Protein AF-A0A7M3MS64-F1 (afdb_monomer_lite)

pLDDT: mean 90.66, std 12.24, range [41.19, 98.62]

Structure (mmCIF, N/CA/C/O backbone):
data_AF-A0A7M3MS64-F1
#
_entry.id   AF-A0A7M3MS64-F1
#
loop_
_atom_site.group_PDB
_atom_site.id
_atom_site.type_symbol
_atom_site.label_atom_id
_atom_site.label_alt_id
_atom_site.label_comp_id
_atom_site.label_asym_id
_atom_site.label_entity_id
_atom_site.label_seq_id
_atom_site.pdbx_PDB_ins_code
_atom_site.Cartn_x
_atom_site.Cartn_y
_atom_site.Cartn_z
_atom_site.occupancy
_atom_site.B_iso_or_equiv
_atom_site.auth_seq_id
_atom_site.auth_comp_id
_atom_site.auth_asym_id
_atom_site.auth_atom_id
_atom_site.pdbx_PDB_model_num
ATOM 1 N N . MET A 1 1 ? 8.567 16.658 -44.319 1.00 48.41 1 MET A N 1
ATOM 2 C CA . MET A 1 1 ? 8.169 15.380 -43.700 1.00 48.41 1 MET A CA 1
ATOM 3 C C . MET A 1 1 ? 9.401 14.798 -43.035 1.00 48.41 1 MET A C 1
ATOM 5 O O . MET A 1 1 ? 10.272 14.329 -43.750 1.00 48.41 1 MET A O 1
ATOM 9 N N . SER A 1 2 ? 9.495 14.917 -41.713 1.00 44.72 2 SER A N 1
ATOM 10 C CA . SER A 1 2 ? 10.429 14.152 -40.881 1.00 44.72 2 SER A CA 1
ATOM 11 C C . SER A 1 2 ? 9.742 13.911 -39.544 1.00 44.72 2 SER A C 1
ATOM 13 O O . SER A 1 2 ? 9.078 14.807 -39.020 1.00 44.72 2 SER A O 1
ATOM 15 N N . ASP A 1 3 ? 9.820 12.667 -39.101 1.00 41.19 3 ASP A N 1
ATOM 16 C CA . ASP A 1 3 ? 8.867 12.007 -38.226 1.00 41.19 3 ASP A CA 1
ATOM 17 C C . ASP A 1 3 ? 8.795 12.596 -36.817 1.00 41.19 3 ASP A C 1
ATOM 19 O O . ASP A 1 3 ? 9.782 12.707 -36.094 1.00 41.19 3 ASP A O 1
ATOM 23 N N . THR A 1 4 ? 7.573 12.936 -36.408 1.00 48.59 4 THR A N 1
ATOM 24 C CA . THR A 1 4 ? 7.206 13.034 -34.995 1.00 48.59 4 THR A CA 1
ATOM 25 C C . THR A 1 4 ? 6.944 11.608 -34.515 1.00 48.59 4 THR A C 1
ATOM 27 O O . THR A 1 4 ? 5.798 11.171 -34.447 1.00 48.59 4 THR A O 1
ATOM 30 N N . GLU A 1 5 ? 8.007 10.845 -34.258 1.00 51.00 5 GLU A N 1
ATOM 31 C CA . GLU A 1 5 ? 7.887 9.574 -33.542 1.00 51.00 5 GLU A CA 1
ATOM 32 C C . GLU A 1 5 ? 7.386 9.877 -32.126 1.00 51.00 5 GLU A C 1
ATOM 34 O O . GLU A 1 5 ? 8.025 10.590 -31.348 1.00 51.00 5 GLU A O 1
ATOM 39 N N . GLY A 1 6 ? 6.176 9.405 -31.825 1.00 48.56 6 GLY A N 1
ATOM 40 C CA . GLY A 1 6 ? 5.519 9.621 -30.545 1.00 48.56 6 GLY A CA 1
ATOM 41 C C . GLY A 1 6 ? 6.401 9.140 -29.399 1.00 48.56 6 GLY A C 1
ATOM 42 O O . GLY A 1 6 ? 6.731 7.959 -29.319 1.00 48.56 6 GLY A O 1
ATOM 43 N N . ARG A 1 7 ? 6.768 10.049 -28.489 1.00 60.00 7 ARG A N 1
ATOM 44 C CA . ARG A 1 7 ? 7.334 9.662 -27.194 1.00 60.00 7 ARG A CA 1
ATOM 45 C C . ARG A 1 7 ? 6.316 8.759 -26.502 1.00 60.00 7 ARG A C 1
ATOM 47 O O . ARG A 1 7 ? 5.281 9.243 -26.049 1.00 60.00 7 ARG A O 1
ATOM 54 N N . GLY A 1 8 ? 6.598 7.458 -26.463 1.00 70.25 8 GLY A N 1
ATOM 55 C CA . GLY A 1 8 ? 5.865 6.525 -25.616 1.00 70.25 8 GLY A CA 1
ATOM 56 C C . GLY A 1 8 ? 5.859 7.028 -24.171 1.00 70.25 8 GLY A C 1
ATOM 57 O O . GLY A 1 8 ? 6.794 7.703 -23.738 1.00 70.25 8 GLY A O 1
ATOM 58 N N . THR A 1 9 ? 4.782 6.743 -23.442 1.00 86.31 9 THR A N 1
ATOM 59 C CA . THR A 1 9 ? 4.645 7.103 -22.027 1.00 86.31 9 THR A CA 1
ATOM 60 C C . THR A 1 9 ? 5.772 6.451 -21.224 1.00 86.31 9 THR A C 1
ATOM 62 O O . THR A 1 9 ? 5.976 5.243 -21.329 1.00 86.31 9 THR A O 1
ATOM 65 N N . THR A 1 10 ? 6.530 7.238 -20.456 1.00 93.69 10 THR A N 1
ATOM 66 C CA . THR A 1 10 ? 7.616 6.698 -19.623 1.00 93.69 10 THR A CA 1
ATOM 67 C C . THR A 1 10 ? 7.059 5.999 -18.382 1.00 93.69 10 THR A C 1
ATOM 69 O O . THR A 1 10 ? 5.922 6.254 -17.986 1.00 93.69 10 THR A O 1
ATOM 72 N N . PHE A 1 11 ? 7.857 5.155 -17.720 1.00 94.06 11 PHE A N 1
ATOM 73 C CA . PHE A 1 11 ? 7.449 4.525 -16.456 1.00 94.06 11 PHE A CA 1
ATOM 74 C C . PHE A 1 11 ? 7.075 5.562 -15.383 1.00 94.06 11 PHE A C 1
ATOM 76 O O . PHE A 1 11 ? 6.088 5.394 -14.673 1.00 94.06 11 PHE A O 1
ATOM 83 N N . ASP A 1 12 ? 7.792 6.687 -15.319 1.00 94.12 12 ASP A N 1
ATOM 84 C CA . ASP A 1 12 ? 7.464 7.782 -14.402 1.00 94.12 12 ASP A CA 1
ATOM 85 C C . ASP A 1 12 ? 6.107 8.425 -14.732 1.00 94.12 12 ASP A C 1
ATOM 87 O O . ASP A 1 12 ? 5.320 8.710 -13.827 1.00 94.12 12 ASP A O 1
ATOM 91 N N . ASP A 1 13 ? 5.810 8.629 -16.021 1.00 95.69 13 ASP A N 1
ATOM 92 C CA . ASP A 1 13 ? 4.515 9.154 -16.467 1.00 95.69 13 ASP A CA 1
ATOM 93 C C . ASP A 1 13 ? 3.381 8.170 -16.138 1.00 95.69 13 ASP A C 1
ATOM 95 O O . ASP A 1 13 ? 2.296 8.583 -15.729 1.00 95.69 13 ASP A O 1
ATOM 99 N N . GLN A 1 14 ? 3.632 6.866 -16.276 1.00 97.25 14 GLN A N 1
ATOM 100 C CA . GLN A 1 14 ? 2.683 5.812 -15.913 1.00 97.25 14 GLN A CA 1
ATOM 101 C C . GLN A 1 14 ? 2.430 5.776 -14.399 1.00 97.25 14 GLN A C 1
ATOM 103 O O . GLN A 1 14 ? 1.279 5.727 -13.965 1.00 97.25 14 GLN A O 1
ATOM 108 N N . LEU A 1 15 ? 3.480 5.878 -13.580 1.00 97.25 15 LEU A N 1
ATOM 109 C CA . LEU A 1 15 ? 3.355 6.000 -12.126 1.00 97.25 15 LEU A CA 1
ATOM 110 C C . LEU A 1 15 ? 2.545 7.242 -11.738 1.00 97.25 15 LEU A C 1
ATOM 112 O O . LEU A 1 15 ? 1.665 7.166 -10.878 1.00 97.25 15 LEU A O 1
ATOM 116 N N . LEU A 1 16 ? 2.790 8.373 -12.404 1.00 96.94 16 LEU A N 1
ATOM 117 C CA . LEU A 1 16 ? 2.028 9.601 -12.197 1.00 96.94 16 LEU A CA 1
ATOM 118 C C . LEU A 1 16 ? 0.536 9.403 -12.499 1.00 96.94 16 LEU A C 1
ATOM 120 O O . LEU A 1 16 ? -0.310 9.878 -11.732 1.00 96.94 16 LEU A O 1
ATOM 124 N N . GLN A 1 17 ? 0.212 8.693 -13.582 1.00 96.75 17 GLN A N 1
ATOM 125 C CA . GLN A 1 17 ? -1.165 8.347 -13.951 1.00 96.75 17 GLN A CA 1
ATOM 126 C C . GLN A 1 17 ? -1.821 7.407 -12.931 1.00 96.75 17 GLN A C 1
ATOM 128 O O . GLN A 1 17 ? -2.994 7.591 -12.613 1.00 96.75 17 GLN A O 1
ATOM 133 N N . LEU A 1 18 ? -1.062 6.472 -12.351 1.00 96.56 18 LEU A N 1
ATOM 134 C CA . LEU A 1 18 ? -1.515 5.596 -11.263 1.00 96.56 18 LEU A CA 1
ATOM 135 C C . LEU A 1 18 ? -1.683 6.339 -9.919 1.00 96.56 18 LEU A C 1
ATOM 137 O O . LEU A 1 18 ? -2.221 5.793 -8.959 1.00 96.56 18 LEU A O 1
ATOM 141 N N . GLY A 1 19 ? -1.248 7.600 -9.848 1.00 97.50 19 GLY A N 1
ATOM 142 C CA . GLY A 1 19 ? -1.408 8.476 -8.687 1.00 97.50 19 GLY A CA 1
ATOM 143 C C . GLY A 1 19 ? -0.160 8.612 -7.819 1.00 97.50 19 GLY A C 1
ATOM 144 O O . GLY A 1 19 ? -0.168 9.404 -6.877 1.00 97.50 19 GLY A O 1
ATOM 145 N N . PHE A 1 20 ? 0.929 7.914 -8.143 1.00 98.12 20 PHE A N 1
ATOM 146 C CA . PHE A 1 20 ? 2.204 8.123 -7.467 1.00 98.12 20 PHE A CA 1
ATOM 147 C C . PHE A 1 20 ? 2.747 9.529 -7.749 1.00 98.12 20 PHE A C 1
ATOM 149 O O . PHE A 1 20 ? 2.522 10.128 -8.805 1.00 98.12 20 PHE A O 1
ATOM 156 N N . ARG A 1 21 ? 3.482 10.081 -6.787 1.00 96.88 21 ARG A N 1
ATOM 157 C CA . ARG A 1 21 ? 4.178 11.368 -6.886 1.00 96.88 21 ARG A CA 1
ATOM 158 C C . ARG A 1 21 ? 5.595 11.213 -6.358 1.00 96.88 21 ARG A C 1
ATOM 160 O O . ARG A 1 21 ? 5.815 10.469 -5.409 1.00 96.88 21 ARG A O 1
ATOM 167 N N . VAL A 1 22 ? 6.552 11.921 -6.955 1.00 94.94 22 VAL A N 1
ATOM 168 C CA . VAL A 1 22 ? 7.937 11.931 -6.465 1.00 94.94 22 VAL A CA 1
ATOM 169 C C . VAL A 1 22 ? 7.967 12.568 -5.076 1.00 94.94 22 VAL A C 1
ATOM 171 O O . VAL A 1 22 ? 7.509 13.695 -4.902 1.00 94.94 22 VAL A O 1
ATOM 174 N N . GLN A 1 23 ? 8.510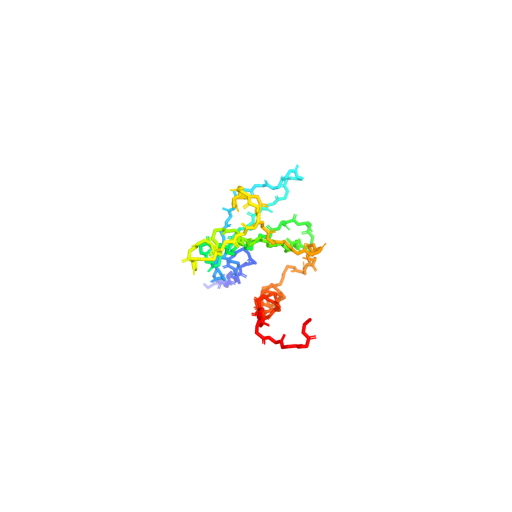 11.846 -4.100 1.00 91.81 23 GLN A N 1
ATOM 175 C CA . GLN A 1 23 ? 8.632 12.291 -2.710 1.00 91.81 23 GLN A CA 1
ATOM 176 C C . GLN A 1 23 ? 10.062 12.741 -2.373 1.00 91.81 23 GLN A C 1
ATOM 178 O O . GLN A 1 23 ? 10.269 13.514 -1.441 1.00 91.81 23 GLN A O 1
ATOM 183 N N . GLY A 1 24 ? 11.055 12.281 -3.138 1.00 87.56 24 GLY A N 1
ATOM 184 C CA . GLY A 1 24 ? 12.456 12.645 -2.955 1.00 87.56 24 GLY A CA 1
ATOM 185 C C . GLY A 1 24 ? 13.391 11.513 -3.356 1.00 87.56 24 GLY A C 1
ATOM 186 O O . GLY A 1 24 ? 13.104 10.754 -4.282 1.00 87.56 24 GLY A O 1
ATOM 187 N N . SER A 1 25 ? 14.499 11.391 -2.631 1.00 83.88 25 SER A N 1
ATOM 188 C CA . SER A 1 25 ? 15.478 10.319 -2.799 1.00 83.88 25 SER A CA 1
ATOM 189 C C . SER A 1 25 ? 15.559 9.469 -1.535 1.00 83.88 25 SER A C 1
ATOM 191 O O . SER A 1 25 ? 15.493 9.968 -0.412 1.00 83.88 25 SER A O 1
ATOM 193 N N . SER A 1 26 ? 15.731 8.165 -1.714 1.00 77.50 26 SER A N 1
ATOM 194 C CA . SER A 1 26 ? 16.101 7.235 -0.654 1.00 77.50 26 SER A CA 1
ATOM 195 C C . SER A 1 26 ? 17.498 7.553 -0.105 1.00 77.50 26 SER A C 1
ATOM 197 O O . SER A 1 26 ? 18.312 8.215 -0.750 1.00 77.50 26 SER A O 1
ATOM 199 N N . ARG A 1 27 ? 17.833 6.993 1.067 1.00 71.75 27 ARG A N 1
ATOM 200 C CA . ARG A 1 27 ? 19.182 7.104 1.664 1.00 71.75 27 ARG A CA 1
ATOM 201 C C . ARG A 1 27 ? 20.302 6.574 0.759 1.00 71.75 27 ARG A C 1
ATOM 203 O O . ARG A 1 27 ? 21.456 6.923 0.968 1.00 71.75 27 ARG A O 1
ATOM 210 N N . ARG A 1 28 ? 19.971 5.720 -0.215 1.00 73.12 28 ARG A N 1
ATOM 211 C CA . ARG A 1 28 ? 20.914 5.157 -1.194 1.00 73.12 28 ARG A CA 1
ATOM 212 C C . ARG A 1 28 ? 20.983 5.973 -2.491 1.00 73.12 28 ARG A C 1
ATOM 214 O O . ARG A 1 28 ? 21.642 5.550 -3.428 1.00 73.12 28 ARG A O 1
ATOM 221 N N . GLY A 1 29 ? 20.302 7.118 -2.560 1.00 75.06 29 GLY A N 1
ATOM 222 C CA . GLY A 1 29 ? 20.305 8.021 -3.714 1.00 75.06 29 GLY A CA 1
ATOM 223 C C . GLY A 1 29 ? 19.242 7.718 -4.776 1.00 75.06 29 GLY A C 1
ATOM 224 O O . GLY A 1 29 ? 18.900 8.618 -5.537 1.00 75.06 29 GLY A O 1
ATOM 225 N N . GLY A 1 30 ? 18.664 6.510 -4.794 1.00 86.00 30 GLY A N 1
ATOM 226 C CA . GLY A 1 30 ? 17.568 6.157 -5.708 1.00 86.00 30 GLY A CA 1
ATOM 227 C C . GLY A 1 30 ? 16.308 6.987 -5.450 1.00 86.00 30 GLY A C 1
ATOM 228 O O . GLY A 1 30 ? 16.045 7.350 -4.301 1.00 86.00 30 GLY A O 1
ATOM 229 N N . ARG A 1 31 ? 15.536 7.295 -6.495 1.00 92.31 31 ARG A N 1
ATOM 230 C CA . ARG A 1 31 ? 14.283 8.061 -6.393 1.00 92.31 31 ARG A CA 1
ATOM 231 C C . ARG A 1 31 ? 13.246 7.344 -5.530 1.00 92.31 31 ARG A C 1
ATOM 233 O O . ARG A 1 31 ? 13.285 6.132 -5.338 1.00 92.31 31 ARG A O 1
ATOM 240 N N . MET A 1 32 ? 12.334 8.119 -4.966 1.00 95.69 32 MET A N 1
ATOM 241 C CA . MET A 1 32 ? 11.228 7.614 -4.168 1.00 95.69 32 MET A CA 1
ATOM 242 C C . MET A 1 32 ? 9.927 8.224 -4.665 1.00 95.69 32 MET A C 1
ATOM 244 O O . MET A 1 32 ? 9.836 9.444 -4.833 1.00 95.69 32 MET A O 1
ATOM 248 N N . TRP A 1 33 ? 8.921 7.379 -4.850 1.00 97.56 33 TRP A N 1
ATOM 249 C CA . TRP A 1 33 ? 7.564 7.797 -5.168 1.00 97.56 33 TRP A CA 1
ATOM 250 C C . TRP A 1 33 ? 6.617 7.350 -4.069 1.00 97.56 33 TRP A C 1
ATOM 252 O O . TRP A 1 33 ? 6.758 6.247 -3.553 1.00 97.56 33 TRP A O 1
ATOM 262 N N . ALA A 1 34 ? 5.622 8.171 -3.757 1.00 98.00 34 ALA A N 1
ATOM 263 C CA . ALA A 1 34 ? 4.560 7.820 -2.829 1.00 98.00 34 ALA A CA 1
ATOM 264 C C . ALA A 1 34 ? 3.188 7.944 -3.478 1.00 98.00 34 ALA A C 1
ATOM 266 O O . ALA A 1 34 ? 2.936 8.852 -4.272 1.00 98.00 34 ALA A O 1
ATOM 267 N N . LEU A 1 35 ? 2.304 7.033 -3.094 1.00 98.44 35 LEU A N 1
ATOM 268 C CA . LEU A 1 35 ? 0.881 7.053 -3.380 1.00 98.44 35 LEU A CA 1
ATOM 269 C C . LEU A 1 35 ? 0.143 7.040 -2.033 1.00 98.44 35 LEU A C 1
ATOM 271 O O . LEU A 1 35 ? 0.004 5.972 -1.429 1.00 98.44 35 LEU A O 1
ATOM 275 N N . PRO A 1 36 ? -0.325 8.199 -1.539 1.00 97.69 36 PRO A N 1
ATOM 276 C CA . PRO A 1 36 ? -1.242 8.248 -0.406 1.00 97.69 36 PRO A CA 1
ATOM 277 C C . PRO A 1 36 ? -2.609 7.740 -0.882 1.00 97.69 36 PRO A C 1
ATOM 279 O O . PRO A 1 36 ? -3.435 8.503 -1.381 1.00 97.69 36 PRO A O 1
ATOM 282 N N . PHE A 1 37 ? -2.822 6.425 -0.806 1.00 98.12 37 PHE A N 1
ATOM 283 C CA . PHE A 1 37 ? -4.008 5.762 -1.350 1.00 98.12 37 PHE A CA 1
ATOM 284 C C . PHE A 1 37 ? -5.288 6.224 -0.645 1.00 98.12 37 PHE A C 1
ATOM 286 O O . PHE A 1 37 ? -6.335 6.387 -1.268 1.00 98.12 37 PHE A O 1
ATOM 293 N N . ASN A 1 38 ? -5.201 6.460 0.663 1.00 96.75 38 ASN A N 1
ATOM 294 C CA . ASN A 1 38 ? -6.196 7.183 1.446 1.00 96.75 38 ASN A CA 1
ATOM 295 C C . ASN A 1 38 ? -5.508 7.844 2.655 1.00 96.75 38 ASN A C 1
ATOM 297 O O . ASN A 1 38 ? -4.285 7.824 2.760 1.00 96.75 38 ASN A O 1
ATOM 301 N N . ARG A 1 39 ? -6.287 8.423 3.579 1.00 96.38 39 ARG A N 1
ATOM 302 C CA . ARG A 1 39 ? -5.759 9.104 4.777 1.00 96.38 39 ARG A CA 1
ATOM 303 C C . ARG A 1 39 ? -4.913 8.219 5.709 1.00 96.38 39 ARG A C 1
ATOM 305 O O . ARG A 1 39 ? -4.201 8.766 6.535 1.00 96.38 39 ARG A O 1
ATOM 312 N N . PHE A 1 40 ? -5.004 6.893 5.593 1.00 97.12 40 PHE A N 1
ATOM 313 C CA . PHE A 1 40 ? -4.318 5.934 6.464 1.00 97.12 40 PHE A CA 1
ATOM 314 C C . PHE A 1 40 ? -3.305 5.056 5.734 1.00 97.12 40 PHE A C 1
ATOM 316 O O . PHE A 1 40 ? -2.314 4.669 6.339 1.00 97.12 40 PHE A O 1
ATOM 323 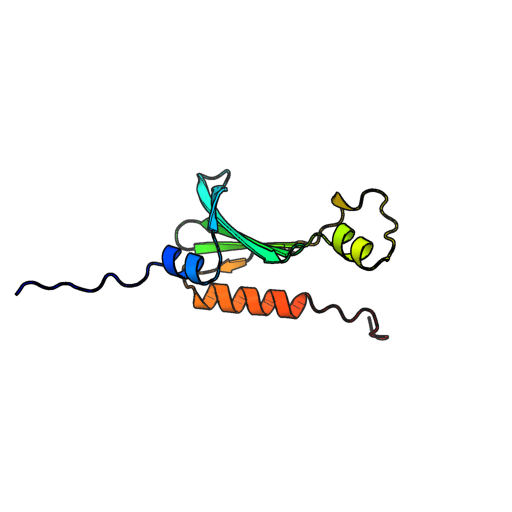N N . LEU A 1 41 ? -3.558 4.718 4.465 1.00 98.38 41 LEU A N 1
ATOM 324 C CA . LEU A 1 41 ? -2.733 3.819 3.660 1.00 98.38 41 LEU A CA 1
ATOM 325 C C . LEU A 1 41 ? -1.846 4.610 2.702 1.00 98.38 41 LEU A C 1
ATOM 327 O O . LEU A 1 41 ? -2.354 5.294 1.810 1.00 98.38 41 LEU A O 1
ATOM 331 N N . THR A 1 42 ? -0.535 4.427 2.819 1.00 98.50 42 THR A N 1
ATOM 332 C CA . THR A 1 42 ? 0.445 4.966 1.872 1.00 98.50 42 THR A CA 1
ATOM 333 C C . THR A 1 42 ? 1.246 3.833 1.252 1.00 98.50 42 THR A C 1
ATOM 335 O O . THR A 1 42 ? 1.776 2.986 1.963 1.00 98.50 42 THR A O 1
ATOM 338 N N . PHE A 1 43 ? 1.368 3.835 -0.073 1.00 98.62 43 PHE A N 1
ATOM 339 C CA . PHE A 1 43 ? 2.332 3.007 -0.795 1.00 98.62 43 PHE A CA 1
ATOM 340 C C . PHE A 1 43 ? 3.568 3.826 -1.133 1.00 98.62 43 PHE A C 1
ATOM 342 O O . PHE A 1 43 ? 3.460 5.005 -1.475 1.00 98.62 43 PHE A O 1
ATOM 349 N N . VAL A 1 44 ? 4.732 3.187 -1.093 1.00 97.88 44 VAL A N 1
ATOM 350 C CA . VAL A 1 44 ? 6.009 3.802 -1.453 1.00 97.88 44 VAL A CA 1
ATOM 351 C C . VAL A 1 44 ? 6.748 2.894 -2.425 1.00 97.88 44 VAL A C 1
ATOM 353 O O . VAL A 1 44 ? 6.844 1.688 -2.209 1.00 97.88 44 VAL A O 1
ATOM 356 N N . LEU A 1 45 ? 7.277 3.480 -3.493 1.00 97.50 45 LEU A N 1
ATOM 357 C CA . LEU A 1 45 ? 8.215 2.840 -4.404 1.00 97.50 45 LEU A CA 1
ATOM 358 C C . LEU A 1 45 ? 9.600 3.437 -4.189 1.00 97.50 45 LEU A C 1
ATOM 360 O O . LEU A 1 45 ? 9.767 4.658 -4.215 1.00 97.50 45 LEU A O 1
ATOM 364 N N . HIS A 1 46 ? 10.595 2.574 -4.028 1.00 95.81 46 HIS A N 1
ATOM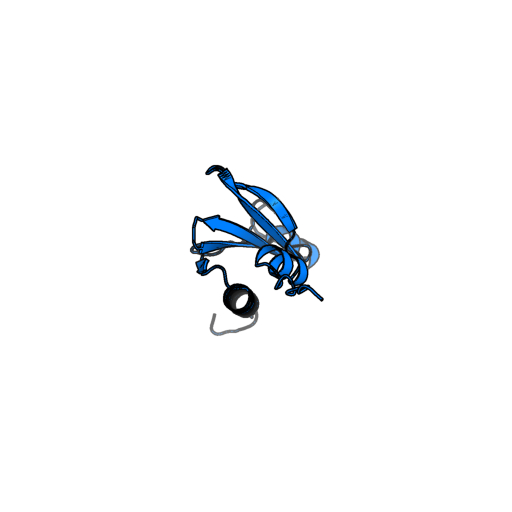 365 C CA . HIS A 1 46 ? 12.001 2.949 -4.035 1.00 95.81 46 HIS A CA 1
ATOM 366 C C . HIS A 1 46 ? 12.649 2.469 -5.324 1.00 95.81 46 HIS A C 1
ATOM 368 O O . HIS A 1 46 ? 12.569 1.289 -5.661 1.00 95.81 46 HIS A O 1
ATOM 374 N N . ASP A 1 47 ? 13.314 3.384 -6.012 1.00 94.12 47 ASP A N 1
ATOM 375 C CA . ASP A 1 47 ? 14.156 3.089 -7.161 1.00 94.12 47 ASP A CA 1
ATOM 376 C C . ASP A 1 47 ? 15.319 2.180 -6.747 1.00 94.12 47 ASP A C 1
ATOM 378 O O . ASP A 1 47 ? 16.004 2.444 -5.748 1.00 94.12 47 ASP A O 1
ATOM 382 N N . TYR A 1 48 ? 15.519 1.102 -7.499 1.00 90.56 48 TYR A N 1
ATOM 383 C CA . TYR A 1 48 ? 16.565 0.119 -7.265 1.00 90.56 48 TYR A CA 1
ATOM 384 C C . TYR A 1 48 ? 17.067 -0.451 -8.597 1.00 90.56 48 TYR A C 1
ATOM 386 O O . TYR A 1 48 ? 16.722 -1.571 -8.990 1.00 90.56 48 TYR A O 1
ATOM 394 N N . ASP A 1 49 ? 17.920 0.324 -9.264 1.00 88.12 49 ASP A N 1
ATOM 395 C CA . ASP A 1 49 ? 18.535 0.008 -10.554 1.00 88.12 49 ASP A CA 1
ATOM 396 C C . ASP A 1 49 ? 17.482 -0.380 -11.613 1.00 88.12 49 ASP A C 1
ATOM 398 O O . ASP A 1 49 ? 16.705 0.452 -12.067 1.00 88.12 49 ASP A O 1
ATOM 402 N N . GLU A 1 50 ? 17.423 -1.652 -12.003 1.00 92.12 50 GLU A N 1
ATOM 403 C CA . GLU A 1 50 ? 16.493 -2.175 -13.017 1.00 92.12 50 GLU A CA 1
ATOM 404 C C . GLU A 1 50 ? 15.127 -2.586 -12.436 1.00 92.12 50 GLU A C 1
ATOM 406 O O . GLU A 1 50 ? 14.332 -3.269 -13.085 1.00 92.12 50 GLU A O 1
ATOM 411 N N . THR A 1 51 ? 14.856 -2.227 -11.183 1.00 95.88 51 THR A N 1
ATOM 412 C CA . THR A 1 51 ? 13.645 -2.615 -10.452 1.00 95.88 51 THR A CA 1
ATOM 413 C C . THR A 1 51 ? 13.173 -1.505 -9.530 1.00 95.88 51 THR A C 1
ATOM 415 O O . THR A 1 51 ? 13.908 -0.569 -9.227 1.00 95.88 51 THR A O 1
ATOM 418 N N . VAL A 1 52 ? 11.964 -1.665 -9.005 1.00 96.25 52 VAL A N 1
ATOM 419 C CA . VAL A 1 52 ? 11.480 -0.890 -7.865 1.00 96.25 52 VAL A CA 1
ATOM 420 C C . VAL A 1 52 ? 11.161 -1.805 -6.693 1.00 96.25 52 VAL A C 1
ATOM 422 O O . VAL A 1 52 ? 10.721 -2.940 -6.869 1.00 96.25 52 VAL A O 1
ATOM 425 N N . MET A 1 53 ? 11.380 -1.307 -5.482 1.00 97.12 53 MET A N 1
ATOM 426 C CA . MET A 1 53 ? 10.922 -1.947 -4.252 1.00 97.12 53 MET A CA 1
ATOM 427 C C . MET A 1 53 ? 9.630 -1.272 -3.802 1.00 97.12 53 MET A C 1
ATOM 429 O O . MET A 1 53 ? 9.643 -0.080 -3.497 1.00 97.12 53 MET A O 1
ATOM 433 N N . LEU A 1 54 ? 8.533 -2.022 -3.758 1.00 97.94 54 LEU A N 1
ATOM 434 C CA . LEU A 1 54 ? 7.254 -1.571 -3.229 1.00 97.94 54 LEU A CA 1
ATOM 435 C C . LEU A 1 54 ? 7.143 -1.898 -1.741 1.00 97.94 54 LEU A C 1
ATOM 437 O O . LEU A 1 54 ? 7.278 -3.051 -1.332 1.00 97.94 54 LEU A O 1
ATOM 441 N N . SER A 1 55 ? 6.838 -0.871 -0.958 1.00 97.69 55 SER A N 1
ATOM 442 C CA . SER A 1 55 ? 6.479 -0.953 0.453 1.00 97.69 55 SER A CA 1
ATOM 443 C C . SER A 1 55 ? 5.138 -0.257 0.696 1.00 97.69 55 SER A C 1
ATOM 445 O O . SER A 1 55 ? 4.601 0.423 -0.186 1.00 97.69 55 SER A O 1
ATOM 447 N N . TRP A 1 56 ? 4.582 -0.419 1.893 1.00 98.31 56 TRP A N 1
ATOM 448 C CA . TRP A 1 56 ? 3.387 0.299 2.323 1.00 98.31 56 TRP A CA 1
ATOM 449 C C . TRP A 1 56 ? 3.350 0.474 3.838 1.00 98.31 56 TRP A C 1
ATOM 451 O O . TRP A 1 56 ? 3.962 -0.289 4.579 1.00 98.31 56 TRP A O 1
ATOM 461 N N . SER A 1 57 ? 2.603 1.469 4.297 1.00 98.06 57 SER A N 1
ATOM 462 C CA . SER A 1 57 ? 2.264 1.629 5.707 1.00 98.06 57 SER A CA 1
ATOM 463 C C . SER A 1 57 ? 0.785 1.944 5.873 1.00 98.06 57 SER A C 1
ATOM 465 O O . SER A 1 57 ? 0.174 2.586 5.014 1.00 98.06 57 SER A O 1
ATOM 467 N N . PHE A 1 58 ? 0.198 1.462 6.966 1.00 97.94 58 PHE A N 1
ATOM 468 C CA . PHE A 1 58 ? -1.171 1.776 7.356 1.00 97.94 58 PHE A CA 1
ATOM 469 C C . PHE A 1 58 ? -1.207 2.288 8.795 1.00 97.94 58 PHE A C 1
ATOM 471 O O . PHE A 1 58 ? -0.859 1.542 9.712 1.00 97.94 58 PHE A O 1
ATOM 478 N N . ALA A 1 59 ? -1.679 3.518 8.996 1.00 96.94 59 ALA A N 1
ATOM 479 C CA . ALA A 1 59 ? -1.895 4.125 10.312 1.00 96.94 59 ALA A CA 1
ATOM 480 C C . ALA A 1 59 ? -3.081 3.465 11.044 1.00 96.94 59 ALA A C 1
ATOM 482 O O . ALA A 1 59 ? -4.200 3.981 11.077 1.00 96.94 59 ALA A O 1
ATOM 483 N N . LEU A 1 60 ? -2.844 2.275 11.604 1.00 95.38 60 LEU A N 1
ATOM 484 C CA . LEU A 1 60 ? -3.870 1.445 12.232 1.00 95.38 60 LEU A CA 1
ATOM 485 C C . LEU A 1 60 ? -4.447 2.099 13.484 1.00 95.38 60 LEU A C 1
ATOM 487 O O . LEU A 1 60 ? -5.664 2.103 13.639 1.00 95.38 60 LEU A O 1
ATOM 491 N N . GLY A 1 61 ? -3.606 2.666 14.348 1.00 94.81 61 GLY A N 1
ATOM 492 C CA . GLY A 1 61 ? -4.064 3.333 15.566 1.00 94.81 61 GLY A CA 1
ATOM 493 C C . GLY A 1 61 ? -5.067 4.444 15.264 1.00 94.81 61 GLY A C 1
ATOM 494 O O . GLY A 1 61 ? -6.183 4.419 15.781 1.00 94.81 61 GLY A O 1
ATOM 495 N N . GLU A 1 62 ? -4.715 5.349 14.349 1.00 94.31 62 GLU A N 1
ATOM 496 C CA . GLU A 1 62 ? -5.597 6.446 13.932 1.00 94.31 62 GLU A CA 1
ATOM 497 C C . GLU A 1 62 ? -6.896 5.944 13.281 1.00 94.31 62 GLU A C 1
ATOM 499 O O . GLU A 1 62 ? -7.973 6.496 13.514 1.00 94.31 62 GLU A O 1
ATOM 504 N N . TYR A 1 63 ? -6.822 4.875 12.483 1.00 94.69 63 TYR A N 1
ATOM 505 C CA . TYR A 1 63 ? -8.000 4.267 11.862 1.00 94.69 63 TYR A CA 1
ATOM 506 C C . TYR A 1 63 ? -8.961 3.646 12.884 1.00 94.69 63 TYR A C 1
ATOM 508 O O . TYR A 1 63 ? -10.181 3.764 12.743 1.00 94.69 63 TYR A O 1
ATOM 516 N N . LEU A 1 64 ? -8.430 2.976 13.912 1.00 93.44 64 LEU A N 1
ATOM 517 C CA . LEU A 1 64 ? -9.237 2.407 14.994 1.00 93.44 64 LEU A CA 1
ATOM 518 C C . LEU A 1 64 ? -9.868 3.513 15.844 1.00 93.44 64 LEU A C 1
ATOM 520 O O . LEU A 1 64 ? -11.051 3.420 16.176 1.00 93.44 64 LEU A O 1
ATOM 524 N N . GLU A 1 65 ? -9.114 4.572 16.142 1.00 92.69 65 GLU A N 1
ATOM 525 C CA . GLU A 1 65 ? -9.612 5.725 16.891 1.00 92.69 65 GLU A CA 1
ATOM 526 C C . GLU A 1 65 ? -10.751 6.438 16.149 1.00 92.69 65 GLU A C 1
ATOM 528 O O . GLU A 1 65 ? -11.793 6.703 16.749 1.00 92.69 65 GLU A O 1
ATOM 533 N N . GLU A 1 66 ? -10.629 6.660 14.833 1.00 93.44 66 GLU A N 1
ATOM 534 C CA . GLU A 1 66 ? -11.712 7.251 14.028 1.00 93.44 66 GLU A CA 1
ATOM 535 C C . GLU A 1 66 ? -12.990 6.395 14.058 1.00 93.44 66 GLU A C 1
ATOM 537 O O . GLU A 1 66 ? -14.105 6.917 14.015 1.00 93.44 66 GLU A O 1
ATOM 542 N N . ARG A 1 67 ? -12.850 5.072 14.187 1.00 92.81 67 ARG A N 1
ATOM 543 C CA . ARG A 1 67 ? -13.981 4.143 14.334 1.00 92.81 67 ARG A CA 1
ATOM 544 C C . ARG A 1 67 ? -14.552 4.083 15.755 1.00 92.81 67 ARG A C 1
ATOM 546 O O . ARG A 1 67 ? -15.506 3.342 15.990 1.00 92.81 67 ARG A O 1
ATOM 553 N N . GLY A 1 68 ? -13.993 4.840 16.700 1.00 94.12 68 GLY A N 1
ATOM 554 C CA . GLY A 1 68 ? -14.381 4.833 18.110 1.00 94.12 68 GLY A CA 1
ATOM 555 C C . GLY A 1 68 ? -13.913 3.591 18.871 1.00 94.12 68 GLY A C 1
ATOM 556 O O . GLY A 1 68 ? -14.442 3.289 19.943 1.00 94.12 68 GLY A O 1
ATOM 557 N N . TRP A 1 69 ? -12.957 2.839 18.323 1.00 92.94 69 TRP A N 1
ATOM 558 C CA . TRP A 1 69 ? -12.384 1.663 18.969 1.00 92.94 69 TRP A CA 1
ATOM 559 C C . TRP A 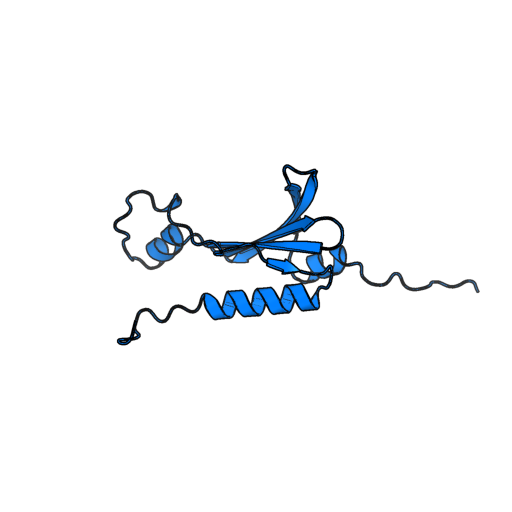1 69 ? -11.169 2.065 19.802 1.00 92.94 69 TRP A C 1
ATOM 561 O O . TRP A 1 69 ? -10.519 3.075 19.545 1.00 92.94 69 TRP A O 1
ATOM 571 N N . ARG A 1 70 ? -10.863 1.273 20.832 1.00 88.94 70 ARG A N 1
ATOM 572 C CA . ARG A 1 70 ? -9.726 1.528 21.722 1.00 88.94 70 ARG A CA 1
ATOM 573 C C . ARG A 1 70 ? -8.656 0.466 21.528 1.00 88.94 70 ARG A C 1
ATOM 575 O O . ARG A 1 70 ? -8.955 -0.724 21.599 1.00 88.94 70 ARG A O 1
ATOM 582 N N . SER A 1 71 ? -7.414 0.899 21.348 1.00 88.12 71 SER A N 1
ATOM 583 C CA . SER A 1 71 ? -6.229 0.056 21.495 1.00 88.12 71 SER A CA 1
ATOM 584 C C . SER A 1 71 ? -5.778 0.019 22.956 1.00 88.12 71 SER A C 1
ATOM 586 O O . SER A 1 71 ? -5.997 0.961 23.715 1.00 88.12 71 SER A O 1
ATOM 588 N N . SER A 1 72 ? -5.098 -1.056 23.359 1.00 86.81 72 SER A N 1
ATOM 589 C CA . SER A 1 72 ? -4.382 -1.102 24.645 1.00 86.81 72 SER A CA 1
ATOM 590 C C . SER A 1 72 ? -3.094 -0.271 24.639 1.00 86.81 72 SER A C 1
ATOM 592 O O . SER A 1 72 ? -2.493 -0.057 25.688 1.00 86.81 72 SER A O 1
ATOM 594 N N . VAL A 1 73 ? -2.646 0.159 23.457 1.00 85.31 73 VAL A N 1
ATOM 595 C CA . VAL A 1 73 ? -1.510 1.062 23.271 1.00 85.31 73 VAL A CA 1
ATOM 596 C C . VAL A 1 73 ? -1.993 2.497 23.472 1.00 85.31 73 VAL A C 1
ATOM 598 O O . VAL A 1 73 ? -2.977 2.897 22.852 1.00 85.31 73 VAL A O 1
ATOM 601 N N . THR A 1 74 ? -1.312 3.241 24.345 1.00 81.50 74 THR A N 1
ATOM 602 C CA . THR A 1 74 ? -1.679 4.617 24.722 1.00 81.50 74 THR A CA 1
ATOM 603 C C . THR A 1 74 ? -1.349 5.639 23.637 1.00 81.50 74 THR A C 1
ATOM 605 O O . THR A 1 74 ? -2.082 6.607 23.470 1.00 81.50 74 THR A O 1
ATOM 608 N N . ASP A 1 75 ? -0.243 5.438 22.919 1.00 85.44 75 ASP A N 1
ATOM 609 C CA . ASP A 1 75 ? 0.142 6.274 21.786 1.00 85.44 75 ASP A CA 1
ATOM 610 C C . ASP A 1 75 ? -0.324 5.598 20.490 1.00 85.44 75 ASP A C 1
ATOM 612 O O . ASP A 1 75 ? 0.198 4.561 20.088 1.00 85.44 75 ASP A O 1
ATOM 616 N N . VAL A 1 76 ? -1.355 6.147 19.855 1.00 80.75 76 VAL A N 1
ATOM 617 C CA . VAL A 1 76 ? -1.919 5.583 18.619 1.00 80.75 76 VAL A CA 1
ATOM 618 C C . VAL A 1 76 ? -0.999 5.782 17.413 1.00 80.75 76 VAL A C 1
ATOM 620 O O . VAL A 1 76 ? -1.074 4.999 16.467 1.00 80.75 76 VAL A O 1
ATOM 623 N N . SER A 1 77 ? -0.098 6.773 17.459 1.00 81.88 77 SER A N 1
ATOM 624 C CA . SER A 1 77 ? 0.798 7.104 16.343 1.00 81.88 77 SER A CA 1
ATOM 625 C C . SER A 1 77 ? 1.867 6.038 16.102 1.00 81.88 77 SER A C 1
ATOM 627 O O . SER A 1 77 ? 2.402 5.933 15.006 1.00 81.88 77 SER A O 1
ATOM 629 N N . ILE A 1 78 ? 2.152 5.200 17.103 1.00 85.94 78 ILE A N 1
ATOM 630 C CA . ILE A 1 78 ? 3.117 4.099 16.980 1.00 85.94 78 ILE A CA 1
ATOM 631 C C . ILE A 1 78 ? 2.482 2.795 16.480 1.00 85.94 78 ILE A C 1
ATOM 633 O O . ILE A 1 78 ? 3.186 1.806 16.271 1.00 85.94 78 ILE A O 1
ATOM 637 N N . MET A 1 79 ? 1.154 2.755 16.324 1.00 94.06 79 MET A N 1
ATOM 638 C CA . MET A 1 79 ? 0.434 1.563 15.887 1.00 94.06 79 MET A CA 1
ATOM 639 C C . MET A 1 79 ? 0.227 1.602 14.373 1.00 94.06 79 MET A C 1
ATOM 641 O O . MET A 1 79 ? -0.817 2.024 13.877 1.00 94.06 79 MET A O 1
ATOM 645 N N . GLU A 1 80 ? 1.224 1.113 13.642 1.00 95.12 80 GLU A N 1
ATOM 646 C CA . GLU A 1 80 ? 1.196 1.011 12.184 1.00 95.12 80 GLU A CA 1
ATOM 647 C C . GLU A 1 80 ? 1.300 -0.446 11.713 1.00 95.12 80 GLU A C 1
ATOM 649 O O . GLU A 1 80 ? 1.920 -1.294 12.361 1.00 95.12 80 GLU A O 1
ATOM 654 N N . LEU A 1 81 ? 0.691 -0.742 10.565 1.00 96.06 81 LEU A N 1
ATOM 655 C CA . LEU A 1 81 ? 0.938 -1.977 9.824 1.00 96.06 81 LEU A CA 1
ATOM 656 C C . LEU A 1 81 ? 1.911 -1.702 8.681 1.00 96.06 81 LEU A C 1
ATOM 658 O O . LEU A 1 81 ? 1.821 -0.666 8.026 1.00 96.06 81 LEU A O 1
ATOM 662 N N . TYR A 1 82 ? 2.768 -2.679 8.405 1.00 96.62 82 TYR A N 1
ATOM 663 C CA . TYR A 1 82 ? 3.745 -2.667 7.317 1.00 96.62 82 TYR A CA 1
ATOM 664 C C . TYR A 1 82 ? 3.782 -4.046 6.645 1.00 96.62 82 TYR A C 1
ATOM 666 O O . TYR A 1 82 ? 3.391 -5.042 7.273 1.00 96.62 82 TYR A O 1
ATOM 674 N N . PRO A 1 83 ? 4.279 -4.162 5.399 1.00 96.31 83 PRO A N 1
ATOM 675 C CA . PRO A 1 83 ? 4.533 -5.462 4.808 1.00 96.31 83 PRO A CA 1
ATOM 676 C C . PRO A 1 83 ? 5.574 -6.226 5.626 1.00 96.31 83 PRO A C 1
ATOM 678 O O . PRO A 1 83 ? 6.517 -5.659 6.174 1.00 96.31 83 PRO A O 1
ATOM 681 N N . ARG A 1 84 ? 5.457 -7.557 5.639 1.00 94.50 84 ARG A N 1
ATOM 682 C CA . ARG A 1 84 ? 6.494 -8.424 6.218 1.00 94.50 84 ARG A CA 1
ATOM 683 C C . ARG A 1 84 ? 7.842 -8.269 5.500 1.00 94.50 84 ARG A C 1
ATOM 685 O O . ARG A 1 84 ? 8.889 -8.423 6.123 1.00 94.50 84 ARG A O 1
ATOM 692 N N . ALA A 1 85 ? 7.802 -8.032 4.193 1.00 95.25 85 ALA A N 1
ATOM 693 C CA . ALA A 1 85 ? 8.955 -7.731 3.362 1.00 95.25 85 ALA A CA 1
ATOM 694 C C . ALA A 1 85 ? 8.511 -6.856 2.188 1.00 95.25 85 ALA A C 1
ATOM 696 O O . ALA A 1 85 ? 7.442 -7.093 1.620 1.00 95.25 85 ALA A O 1
ATOM 697 N N . ASP A 1 86 ? 9.348 -5.893 1.813 1.00 96.31 86 ASP A N 1
ATOM 698 C CA . ASP A 1 86 ? 9.144 -5.107 0.599 1.00 96.31 86 ASP A CA 1
ATOM 699 C C . ASP A 1 86 ? 9.210 -6.010 -0.639 1.00 96.31 86 ASP A C 1
ATOM 701 O O . ASP A 1 86 ? 9.964 -6.988 -0.690 1.00 96.31 86 ASP A O 1
ATOM 705 N N . VAL A 1 87 ? 8.435 -5.665 -1.662 1.00 97.81 87 VAL A N 1
ATOM 706 C CA . VAL A 1 87 ? 8.302 -6.472 -2.875 1.00 97.81 87 VAL A CA 1
ATOM 707 C C . VAL A 1 87 ? 9.133 -5.859 -3.992 1.00 97.81 87 VAL A C 1
ATOM 709 O O . VAL A 1 87 ? 8.907 -4.720 -4.387 1.00 97.81 87 VAL A O 1
ATOM 712 N N . ARG A 1 88 ? 10.087 -6.621 -4.531 1.00 97.56 88 ARG A N 1
ATOM 713 C CA . ARG A 1 88 ? 10.852 -6.226 -5.720 1.00 97.56 88 ARG A CA 1
ATOM 714 C C . ARG A 1 88 ? 10.018 -6.474 -6.974 1.00 97.56 88 ARG A C 1
ATOM 716 O O . ARG A 1 88 ? 9.597 -7.605 -7.206 1.00 97.56 88 ARG A O 1
ATOM 723 N N . LEU A 1 89 ? 9.829 -5.445 -7.789 1.00 98.12 89 LEU A N 1
ATOM 724 C CA . LEU A 1 89 ? 9.058 -5.487 -9.029 1.00 98.12 89 LEU A CA 1
ATOM 725 C C . LEU A 1 89 ? 9.909 -4.992 -10.208 1.00 98.12 89 LEU A C 1
ATOM 727 O O . LEU A 1 89 ? 10.771 -4.129 -10.015 1.00 98.12 89 LEU A O 1
ATOM 731 N N . PRO A 1 90 ? 9.683 -5.502 -11.431 1.00 97.50 90 PRO A N 1
ATOM 732 C CA . PRO A 1 90 ? 10.254 -4.896 -12.630 1.00 97.50 90 PRO A CA 1
ATOM 733 C C . PRO A 1 90 ? 9.739 -3.459 -12.819 1.00 97.50 90 PRO A C 1
ATOM 735 O O . PRO A 1 90 ? 8.720 -3.076 -12.240 1.00 97.50 90 PRO A O 1
ATOM 738 N N . LEU A 1 91 ? 10.424 -2.673 -13.656 1.00 96.38 91 LEU A N 1
ATOM 739 C CA . LEU A 1 91 ? 9.962 -1.352 -14.110 1.00 96.38 91 LEU A CA 1
ATOM 740 C C . LEU A 1 91 ? 8.791 -1.490 -15.104 1.00 96.38 91 LEU A C 1
ATOM 742 O O . LEU A 1 91 ? 8.898 -1.144 -16.277 1.00 96.38 91 LEU A O 1
ATOM 746 N N . ASP A 1 92 ? 7.691 -2.060 -14.623 1.00 97.06 92 ASP A N 1
ATOM 747 C CA . ASP A 1 92 ? 6.477 -2.379 -15.367 1.00 97.06 92 ASP A CA 1
ATOM 748 C C . ASP A 1 92 ? 5.261 -1.936 -14.548 1.00 97.06 92 ASP A C 1
ATOM 750 O O . ASP A 1 92 ? 5.065 -2.363 -13.4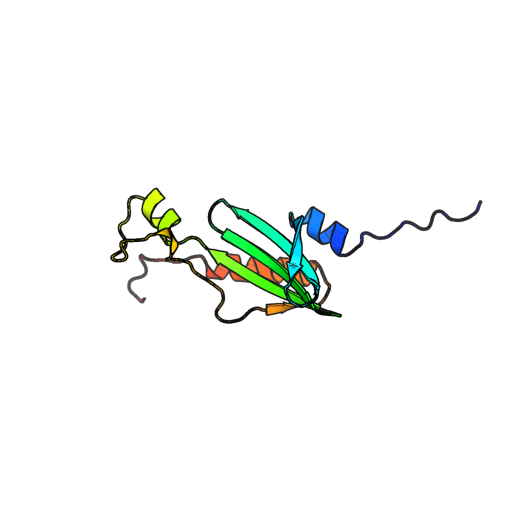05 1.00 97.06 92 ASP A O 1
ATOM 754 N N . ILE A 1 93 ? 4.444 -1.057 -15.128 1.00 97.62 93 ILE A N 1
ATOM 755 C CA . ILE A 1 93 ? 3.285 -0.492 -14.439 1.00 97.62 93 ILE A CA 1
ATOM 756 C C . ILE A 1 93 ? 2.218 -1.546 -14.131 1.00 97.62 93 ILE A C 1
ATOM 758 O O . ILE A 1 93 ? 1.563 -1.452 -13.093 1.00 97.62 93 ILE A O 1
ATOM 762 N N . GLU A 1 94 ? 2.074 -2.576 -14.966 1.00 98.19 94 GLU A N 1
ATOM 763 C CA . GLU A 1 94 ? 1.096 -3.642 -14.738 1.00 98.19 94 GLU A CA 1
ATOM 764 C C . GLU A 1 94 ? 1.509 -4.506 -13.542 1.00 98.19 94 GLU A C 1
ATOM 766 O O . GLU A 1 94 ? 0.674 -4.877 -12.715 1.00 98.19 94 GLU A O 1
ATOM 771 N N . ALA A 1 95 ? 2.814 -4.751 -13.376 1.00 98.38 95 ALA A N 1
ATOM 772 C CA . ALA A 1 95 ? 3.347 -5.426 -12.196 1.00 98.38 95 ALA A CA 1
ATOM 773 C C . ALA A 1 95 ? 3.097 -4.609 -10.914 1.00 98.38 95 ALA A C 1
ATOM 775 O O . ALA A 1 95 ? 2.686 -5.173 -9.897 1.00 98.38 95 ALA A O 1
ATOM 776 N N . VAL A 1 96 ? 3.279 -3.282 -10.967 1.00 98.44 96 VAL A N 1
ATOM 777 C CA . VAL A 1 96 ? 2.953 -2.378 -9.848 1.00 98.44 9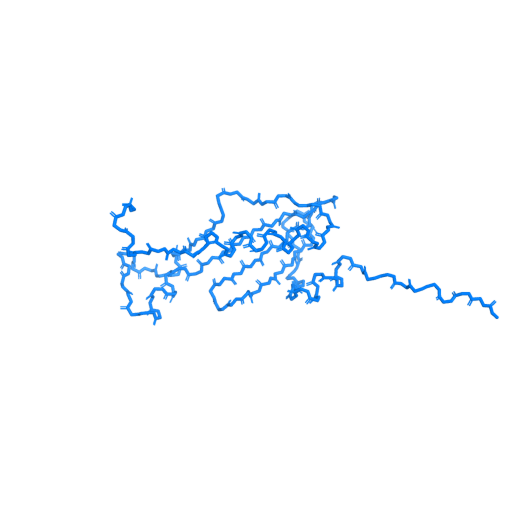6 VAL A CA 1
ATOM 778 C C . VAL A 1 96 ? 1.457 -2.418 -9.532 1.00 98.44 96 VAL A C 1
ATOM 780 O O . VAL A 1 96 ? 1.083 -2.637 -8.382 1.00 98.44 96 VAL A O 1
ATOM 783 N N . GLY A 1 97 ? 0.587 -2.259 -10.531 1.00 98.44 97 GLY A N 1
ATOM 784 C CA . GLY A 1 97 ? -0.867 -2.282 -10.340 1.00 98.44 97 GLY A CA 1
ATOM 785 C C . GLY A 1 97 ? -1.388 -3.620 -9.801 1.00 98.44 97 GLY A C 1
ATOM 786 O O . GLY A 1 97 ? -2.234 -3.652 -8.898 1.00 98.44 97 GLY A O 1
ATOM 787 N N . GLY A 1 98 ? -0.846 -4.733 -10.299 1.00 98.50 98 GLY A N 1
ATOM 788 C CA . GLY A 1 98 ? -1.158 -6.073 -9.807 1.00 98.50 98 GLY A CA 1
ATOM 789 C C . GLY A 1 98 ? -0.752 -6.264 -8.344 1.00 98.50 98 GLY A C 1
ATOM 790 O O . GLY A 1 98 ? -1.527 -6.799 -7.546 1.00 98.50 98 GLY A O 1
ATOM 791 N N . GLU A 1 99 ? 0.422 -5.760 -7.961 1.00 98.56 99 GLU A N 1
ATOM 792 C CA . GLU A 1 99 ? 0.893 -5.802 -6.579 1.00 98.56 99 GLU A CA 1
ATOM 793 C C . GLU A 1 99 ? 0.015 -4.966 -5.638 1.00 98.56 99 GLU A C 1
ATOM 795 O O . GLU A 1 99 ? -0.407 -5.464 -4.591 1.00 98.56 99 GLU A O 1
ATOM 800 N N . LEU A 1 100 ? -0.338 -3.734 -6.027 1.00 98.44 100 LEU A N 1
ATOM 801 C CA . LEU A 1 100 ? -1.270 -2.898 -5.262 1.00 98.44 100 LEU A CA 1
ATOM 802 C C . LEU A 1 100 ? -2.592 -3.629 -5.022 1.00 98.44 100 LEU A C 1
ATOM 804 O O . LEU A 1 100 ? -3.090 -3.674 -3.898 1.00 98.44 100 LEU A O 1
ATOM 808 N N . THR A 1 101 ? -3.136 -4.253 -6.067 1.00 98.06 101 THR A N 1
ATOM 809 C CA . THR A 1 101 ? -4.386 -5.015 -5.983 1.00 98.06 101 THR A CA 1
ATOM 810 C C . THR A 1 101 ? -4.269 -6.172 -4.990 1.00 98.06 101 THR A C 1
ATOM 812 O O . THR A 1 101 ? -5.168 -6.370 -4.167 1.00 98.06 101 THR A O 1
ATOM 815 N N . ARG A 1 102 ? -3.149 -6.908 -5.005 1.00 97.50 102 ARG A N 1
ATOM 816 C CA . ARG A 1 102 ? -2.889 -7.995 -4.050 1.00 97.50 102 ARG A CA 1
ATOM 817 C C . ARG A 1 102 ? -2.833 -7.488 -2.610 1.00 97.50 102 ARG A C 1
ATOM 819 O O . ARG A 1 102 ? -3.470 -8.082 -1.739 1.00 97.50 102 ARG A O 1
ATOM 826 N N . VAL A 1 103 ? -2.107 -6.397 -2.355 1.00 97.31 103 VAL A N 1
ATOM 827 C CA . VAL A 1 103 ? -2.027 -5.795 -1.014 1.00 97.31 103 VAL A CA 1
ATOM 828 C C . VAL A 1 103 ? -3.410 -5.358 -0.545 1.00 97.31 103 VAL A C 1
ATOM 830 O O . VAL A 1 103 ? -3.833 -5.741 0.545 1.00 97.31 103 VAL A O 1
ATOM 833 N N . LEU A 1 104 ? -4.155 -4.632 -1.379 1.00 97.12 104 LEU A N 1
ATOM 834 C CA . LEU A 1 104 ? -5.500 -4.159 -1.046 1.00 97.12 104 LEU A CA 1
ATOM 835 C C . LEU A 1 104 ? -6.463 -5.311 -0.731 1.00 97.12 104 LEU A C 1
ATOM 837 O O . LEU A 1 104 ? -7.296 -5.179 0.164 1.00 97.12 104 LEU A O 1
ATOM 841 N N . ALA A 1 105 ? -6.344 -6.448 -1.422 1.00 95.94 105 ALA A N 1
ATOM 842 C CA . ALA A 1 105 ? -7.107 -7.649 -1.096 1.00 95.94 105 ALA A CA 1
ATOM 843 C C . ALA A 1 105 ? -6.712 -8.235 0.272 1.00 95.94 105 ALA A C 1
ATOM 845 O O . ALA A 1 105 ? -7.592 -8.615 1.041 1.00 95.94 105 ALA A O 1
ATOM 846 N N . SER A 1 106 ? -5.415 -8.256 0.600 1.00 93.50 106 SER A N 1
ATOM 847 C CA . SER A 1 106 ? -4.903 -8.781 1.877 1.00 93.50 106 SER A CA 1
ATOM 848 C C . SER A 1 106 ? -5.271 -7.932 3.100 1.00 93.50 106 SER A C 1
ATOM 850 O O . SER A 1 106 ? -5.377 -8.457 4.203 1.00 93.50 106 SER A O 1
ATOM 852 N N . LEU A 1 107 ? -5.511 -6.630 2.911 1.00 94.94 107 LEU A N 1
ATOM 853 C CA . LEU A 1 107 ? -5.890 -5.700 3.983 1.00 94.94 107 LEU A CA 1
ATOM 854 C C . LEU A 1 107 ? -7.383 -5.774 4.349 1.00 94.94 107 LEU A C 1
ATOM 856 O O . LEU A 1 107 ? -7.851 -5.043 5.224 1.00 94.94 107 LEU A O 1
ATOM 860 N N . ARG A 1 108 ? -8.156 -6.649 3.695 1.00 90.94 108 ARG A N 1
ATOM 861 C CA . ARG A 1 108 ? -9.560 -6.902 4.033 1.00 90.94 108 ARG A CA 1
ATOM 862 C C . ARG A 1 108 ? -9.622 -7.853 5.227 1.00 90.94 108 ARG A C 1
ATOM 864 O O . ARG A 1 108 ? -9.733 -9.061 5.063 1.00 90.94 108 ARG A O 1
ATOM 871 N N . LEU A 1 109 ? -9.527 -7.287 6.426 1.00 88.50 109 LEU A N 1
ATOM 872 C CA . LEU A 1 109 ? -9.632 -8.029 7.681 1.00 88.50 109 LEU A CA 1
ATOM 873 C C . LEU A 1 109 ? -11.105 -8.285 8.029 1.00 88.50 109 LEU A C 1
ATOM 875 O O . LEU A 1 109 ? -11.858 -7.332 8.243 1.00 88.50 109 LEU A O 1
ATOM 879 N N . ASP A 1 110 ? -11.501 -9.554 8.124 1.00 90.62 110 ASP A N 1
ATOM 880 C CA . ASP A 1 110 ? -12.806 -9.947 8.664 1.00 90.62 110 ASP A CA 1
ATOM 881 C C . ASP A 1 110 ? -12.698 -10.224 10.163 1.00 90.62 110 ASP A C 1
ATOM 883 O O . ASP A 1 110 ? -12.601 -11.359 10.608 1.00 90.62 110 ASP A O 1
ATOM 887 N N . LEU A 1 111 ? -12.706 -9.160 10.964 1.00 90.50 111 LEU A N 1
ATOM 888 C CA . LEU A 1 111 ? -12.582 -9.267 12.423 1.00 90.50 111 LEU A CA 1
ATOM 889 C C . LEU A 1 111 ? -13.776 -9.972 13.100 1.00 90.50 111 LEU A C 1
ATOM 891 O O . LEU A 1 111 ? -13.761 -10.135 14.318 1.00 90.50 111 LEU A O 1
ATOM 895 N N . GLY A 1 112 ? -14.820 -10.331 12.346 1.00 93.25 112 GLY A N 1
ATOM 896 C CA . GLY A 1 112 ? -15.973 -11.085 12.832 1.00 93.25 112 GLY A CA 1
ATOM 897 C C . GLY A 1 112 ? -15.915 -12.582 12.527 1.00 93.25 112 GLY A C 1
ATOM 898 O O . GLY A 1 112 ? -16.826 -13.295 12.950 1.00 93.25 112 GLY A O 1
ATOM 899 N N . ASP A 1 113 ? -14.895 -13.060 11.807 1.00 94.38 113 ASP A N 1
ATOM 900 C CA . ASP A 1 113 ? -14.753 -14.475 11.472 1.00 94.38 113 ASP A CA 1
ATOM 901 C C . ASP A 1 113 ? -14.468 -15.303 12.745 1.00 94.38 113 ASP A C 1
ATOM 903 O O . ASP A 1 113 ? -13.433 -15.113 13.390 1.00 94.38 113 ASP A O 1
ATOM 907 N N . PRO A 1 114 ? -15.368 -16.229 13.138 1.00 92.25 114 PRO A N 1
ATOM 908 C CA . PRO A 1 114 ? -15.190 -17.048 14.335 1.00 92.25 114 PRO A CA 1
ATOM 909 C C . PRO A 1 114 ? -14.066 -18.089 14.213 1.00 92.25 114 PRO A C 1
ATOM 911 O O . PRO A 1 114 ? -13.773 -18.761 15.202 1.00 92.25 114 PRO A O 1
ATOM 914 N N . ALA A 1 115 ? -13.488 -18.277 13.022 1.00 92.62 115 ALA A N 1
ATOM 915 C CA . ALA A 1 115 ? -12.396 -19.214 12.773 1.00 92.62 115 ALA A CA 1
ATOM 916 C C . ALA A 1 115 ? -10.989 -18.590 12.872 1.00 92.62 115 ALA A C 1
ATOM 918 O O . ALA A 1 115 ? -10.012 -19.328 12.708 1.00 92.62 115 ALA A O 1
ATOM 919 N N . LEU A 1 116 ? -10.885 -17.274 13.105 1.00 79.12 116 LEU A N 1
ATOM 920 C CA . LEU A 1 116 ? -9.612 -16.562 13.294 1.00 79.12 116 LEU A CA 1
ATOM 921 C C . LEU A 1 116 ? -8.847 -16.967 14.560 1.00 79.12 116 LEU A C 1
ATOM 923 O O . LEU A 1 116 ? -9.482 -17.307 15.585 1.00 79.12 116 LEU A O 1
#

Foldseek 3Di:
DDDPPDDDQALVNLCVVVQWDWPAADPVRFTKIWHCVDPFKIWMWTDDPQWIWIKMKGLVLVVCVVVVHDDPDPDSRPDMDIDPGTDIGGSDSVRVVVVVVVVVVVPPDPPVDPVD

Radius of gyration: 17.97 Å; chains: 1; bounding box: 37×35×68 Å

Sequence (116 aa):
MSDTEGRGTTFDDQLLQLGFRVQGSSRRGGRMWALPFNRFLTFVLHDYDETVMLSWSFALGEYLEERGWRSSVTDVSIMELYPRADVRLPLDIEAVGGELTRVLASLRLDLGDPAL

Secondary structure (DSSP, 8-state):
-------PPPHHHHHHHTT-EEEEE-TTS-EEEEEE-SSSEEEEEEEETTEEEEEEEEEHHHHHHHTT---S-S-GGG-EE--SSPEEEES-HHHHHHHHHHHHHHT---TT-TT-